Protein AF-A0A4P5QQP5-F1 (afdb_monomer_lite)

Radius of gyration: 12.58 Å; chains: 1; bounding box: 21×24×41 Å

Secondary structure (DSSP, 8-state):
--TT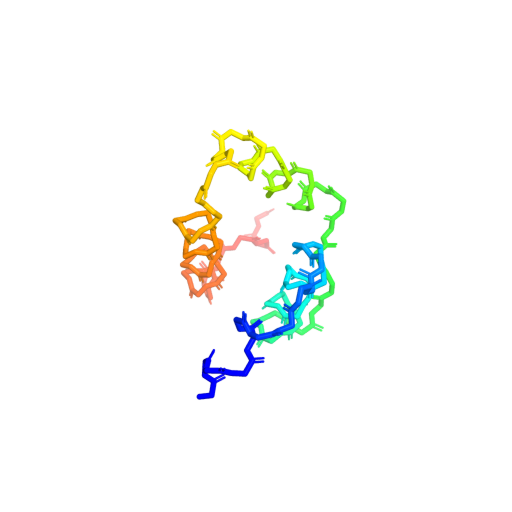TTTS---HHHHHHHHHHHHHSSPPPHHHHHHHHHHHHHHTT--HHHHHHHHHHHHHTTS-SS--

pLDDT: mean 70.88, std 15.15, range [33.84, 85.88]

Structure (mmCIF, N/CA/C/O backbone):
data_AF-A0A4P5QQP5-F1
#
_entry.id   AF-A0A4P5QQP5-F1
#
loop_
_atom_site.group_PDB
_atom_site.id
_atom_site.type_symbol
_atom_site.label_atom_id
_atom_site.label_alt_id
_atom_site.label_comp_id
_atom_site.label_asym_id
_atom_site.label_entity_id
_atom_site.label_seq_id
_atom_site.pdbx_PDB_ins_code
_atom_site.Cartn_x
_atom_site.Cartn_y
_atom_site.Cartn_z
_atom_site.occupancy
_atom_site.B_iso_or_equiv
_atom_site.auth_seq_id
_atom_site.auth_comp_id
_atom_site.auth_asym_id
_atom_site.auth_atom_id
_atom_site.pdbx_PDB_model_num
ATOM 1 N N . MET A 1 1 ? -7.061 -16.122 -8.689 1.00 44.97 1 MET A N 1
ATOM 2 C CA . MET A 1 1 ? -7.751 -14.957 -9.289 1.00 44.97 1 MET A CA 1
ATOM 3 C C . MET A 1 1 ? -6.762 -13.811 -9.559 1.00 44.97 1 MET A C 1
ATOM 5 O O . MET A 1 1 ? -7.005 -12.689 -9.154 1.00 44.97 1 MET A O 1
ATOM 9 N N . VAL A 1 2 ? -5.659 -14.078 -10.273 1.00 45.47 2 VAL A N 1
ATOM 10 C CA . VAL A 1 2 ? -4.610 -13.077 -10.596 1.00 45.47 2 VAL A CA 1
ATOM 11 C C . VAL A 1 2 ? -4.690 -12.613 -12.062 1.00 45.47 2 VAL A C 1
ATOM 13 O O . VAL A 1 2 ? -4.281 -11.510 -12.402 1.00 45.47 2 VAL A O 1
ATOM 16 N N . GLY A 1 3 ? -5.324 -13.401 -12.939 1.00 42.50 3 GLY A N 1
ATOM 17 C CA . GLY A 1 3 ? -5.377 -13.129 -14.382 1.00 42.50 3 GLY A CA 1
ATOM 18 C C . GLY A 1 3 ? -6.295 -11.984 -14.834 1.00 42.50 3 GLY A C 1
ATOM 19 O O . GLY A 1 3 ? -6.234 -11.601 -15.994 1.00 42.50 3 GLY A O 1
ATOM 20 N N . LYS A 1 4 ? -7.141 -11.416 -13.961 1.00 43.72 4 LYS A N 1
ATOM 21 C CA . LYS A 1 4 ? -8.075 -10.337 -14.353 1.00 43.72 4 LYS A CA 1
ATOM 22 C C . LYS A 1 4 ? -7.532 -8.919 -14.156 1.00 43.72 4 LYS A C 1
ATOM 24 O O . LYS A 1 4 ? -8.155 -7.977 -14.633 1.00 43.72 4 LYS A O 1
ATOM 29 N N . ILE A 1 5 ? -6.386 -8.753 -13.497 1.00 48.84 5 ILE A N 1
ATOM 30 C CA . ILE A 1 5 ? -5.850 -7.420 -13.187 1.00 48.84 5 ILE A CA 1
ATOM 31 C C . ILE A 1 5 ? -4.928 -6.912 -14.309 1.00 48.84 5 ILE A C 1
ATOM 33 O O . ILE A 1 5 ? -4.935 -5.723 -14.596 1.00 48.84 5 ILE A O 1
ATOM 37 N N . ALA A 1 6 ? -4.246 -7.800 -15.041 1.00 45.22 6 ALA A N 1
ATOM 38 C CA . ALA A 1 6 ? -3.317 -7.410 -16.110 1.00 45.22 6 ALA A CA 1
ATOM 39 C C . ALA A 1 6 ? -3.989 -6.872 -17.395 1.00 45.22 6 ALA A C 1
ATOM 41 O O . ALA A 1 6 ? -3.329 -6.232 -18.207 1.00 45.22 6 ALA A O 1
ATOM 42 N N . ALA A 1 7 ? -5.291 -7.116 -17.596 1.00 44.22 7 ALA A N 1
ATOM 43 C CA . ALA A 1 7 ? -6.023 -6.669 -18.790 1.00 44.22 7 ALA A CA 1
ATOM 44 C C . ALA A 1 7 ? -6.705 -5.300 -18.624 1.00 44.22 7 ALA A C 1
ATOM 46 O O . ALA A 1 7 ? -7.145 -4.703 -19.604 1.00 44.22 7 ALA A O 1
ATOM 47 N N . SER A 1 8 ? -6.810 -4.789 -17.395 1.00 42.97 8 SER A N 1
ATOM 48 C CA . SER A 1 8 ? -7.264 -3.423 -17.159 1.00 42.97 8 SER A CA 1
ATOM 49 C C . SER A 1 8 ? -6.057 -2.569 -16.844 1.00 42.97 8 SER A C 1
ATOM 51 O O . SER A 1 8 ? -5.310 -2.848 -15.915 1.00 42.97 8 SER A O 1
ATOM 53 N N . LYS A 1 9 ? -5.913 -1.492 -17.606 1.00 50.88 9 LYS A N 1
ATOM 54 C CA . LYS A 1 9 ? -4.999 -0.369 -17.399 1.00 50.88 9 LYS A CA 1
ATOM 55 C C . LYS A 1 9 ? -5.364 0.391 -16.109 1.00 50.88 9 LYS A C 1
ATOM 57 O O . LYS A 1 9 ? -5.593 1.596 -16.142 1.00 50.88 9 LYS A O 1
ATOM 62 N N . LYS A 1 10 ? -5.554 -0.325 -14.996 1.00 54.56 10 LYS A N 1
ATOM 63 C CA . LYS A 1 10 ? -5.875 0.270 -13.705 1.00 54.56 10 LYS A CA 1
ATOM 64 C C . LYS A 1 10 ? -4.653 1.075 -13.276 1.00 54.56 10 LYS A C 1
ATOM 66 O O . LYS A 1 10 ? -3.544 0.537 -13.327 1.00 54.56 10 LYS A O 1
ATOM 71 N N . PRO A 1 11 ? -4.829 2.349 -12.900 1.00 67.38 11 PRO A N 1
ATOM 72 C CA . PRO A 1 11 ? -3.736 3.135 -12.363 1.00 67.38 11 PRO A CA 1
ATOM 73 C C . PRO A 1 11 ? -3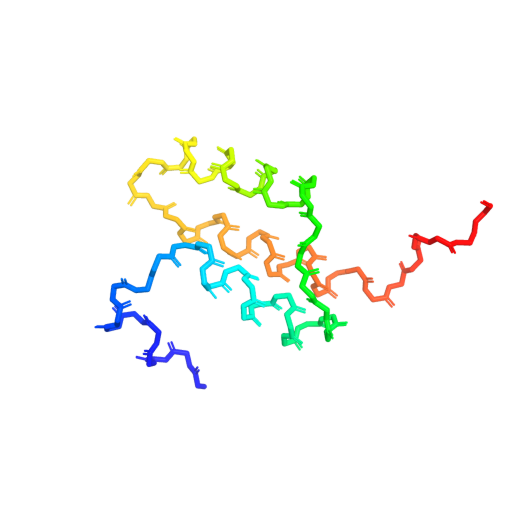.171 2.407 -11.143 1.00 67.38 11 PRO A C 1
ATOM 75 O O . PRO A 1 11 ? -3.913 1.811 -10.362 1.00 67.38 11 PRO A O 1
ATOM 78 N N . VAL A 1 12 ? -1.851 2.441 -11.005 1.00 69.94 12 VAL A N 1
ATOM 79 C CA . VAL A 1 12 ? -1.086 1.813 -9.916 1.00 69.94 12 VAL A CA 1
ATOM 80 C C . VAL A 1 12 ? -1.685 2.112 -8.540 1.00 69.94 12 VAL A C 1
ATOM 82 O O . VAL A 1 12 ? -1.733 1.234 -7.683 1.00 69.94 12 VAL A O 1
ATOM 85 N N . GLU A 1 13 ? -2.205 3.323 -8.349 1.00 72.75 13 GLU A N 1
ATOM 86 C CA . GLU A 1 13 ? -2.896 3.738 -7.126 1.00 72.75 13 GLU A CA 1
ATOM 87 C C . GLU A 1 13 ? -4.104 2.858 -6.796 1.00 72.75 13 GLU A C 1
ATOM 89 O O . GLU A 1 13 ? -4.268 2.451 -5.651 1.00 72.75 13 GLU A O 1
ATOM 94 N N . GLN A 1 14 ? -4.904 2.486 -7.794 1.00 79.38 14 GLN A N 1
ATOM 95 C CA . GLN A 1 14 ? -6.083 1.651 -7.584 1.00 79.38 14 GLN A CA 1
ATOM 96 C C . GLN A 1 14 ? -5.702 0.200 -7.262 1.00 79.38 14 GLN A C 1
ATOM 98 O O . GLN A 1 14 ? -6.402 -0.466 -6.503 1.00 79.38 14 GLN A O 1
ATOM 103 N N . TRP A 1 15 ? -4.599 -0.303 -7.828 1.00 82.56 15 TRP A N 1
ATOM 104 C CA . TRP A 1 15 ? -4.058 -1.609 -7.441 1.00 82.56 15 TRP A CA 1
ATOM 105 C C . TRP A 1 15 ? -3.567 -1.593 -5.992 1.00 82.56 15 TRP A C 1
ATOM 107 O O . TRP A 1 15 ? -3.859 -2.514 -5.234 1.00 82.56 15 TRP A O 1
ATOM 117 N N . LEU A 1 16 ? -2.872 -0.525 -5.598 1.00 81.69 16 LEU A N 1
ATOM 118 C CA . LEU A 1 16 ? -2.360 -0.363 -4.244 1.00 81.69 16 LEU A CA 1
ATOM 119 C C . LEU A 1 16 ? -3.495 -0.321 -3.214 1.00 81.69 16 LEU A C 1
ATOM 121 O O . LEU A 1 16 ? -3.416 -0.974 -2.178 1.00 81.69 16 LEU A O 1
ATOM 125 N N . GLU A 1 17 ? -4.565 0.415 -3.509 1.00 85.88 17 GLU A N 1
ATOM 126 C CA . GLU A 1 17 ? -5.751 0.474 -2.654 1.00 85.88 17 GLU A CA 1
ATOM 127 C 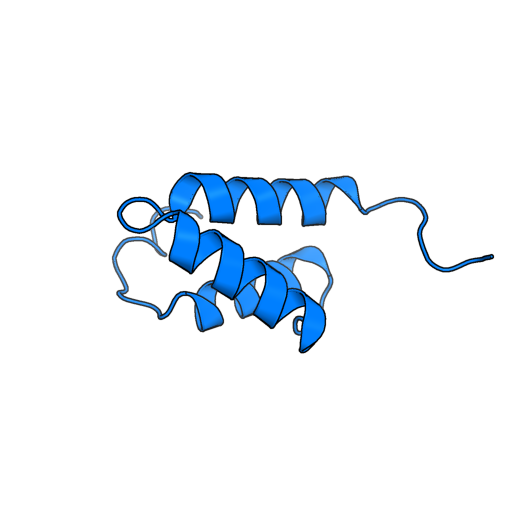C . GLU A 1 17 ? -6.417 -0.895 -2.502 1.00 85.88 17 GLU A C 1
ATOM 129 O O . GLU A 1 17 ? -6.733 -1.287 -1.380 1.00 85.88 17 GLU A O 1
ATOM 134 N N . ASP A 1 18 ? -6.567 -1.644 -3.597 1.00 84.81 18 ASP A N 1
ATOM 135 C CA . ASP A 1 18 ? -7.133 -2.998 -3.593 1.00 84.81 18 ASP A CA 1
ATOM 136 C C . ASP A 1 18 ? -6.262 -3.977 -2.788 1.00 84.81 18 ASP A C 1
ATOM 138 O O . ASP A 1 18 ? -6.781 -4.726 -1.963 1.00 84.81 18 ASP A O 1
ATOM 142 N N . ALA A 1 19 ? -4.934 -3.916 -2.945 1.00 81.69 19 ALA A N 1
ATOM 143 C CA . ALA A 1 19 ? -3.991 -4.747 -2.196 1.00 81.69 19 ALA A CA 1
ATOM 144 C C . ALA A 1 19 ? -4.054 -4.474 -0.683 1.00 81.69 19 ALA A C 1
ATOM 146 O O . ALA A 1 19 ? -4.092 -5.408 0.118 1.00 81.69 19 ALA A O 1
ATOM 147 N N . TYR A 1 20 ? -4.123 -3.202 -0.282 1.00 85.19 20 TYR A N 1
ATOM 148 C CA . TYR A 1 20 ? -4.247 -2.804 1.122 1.00 85.19 20 TYR A CA 1
ATOM 149 C C . TYR A 1 20 ? -5.613 -3.159 1.718 1.00 85.19 20 TYR A C 1
ATOM 151 O O . TYR A 1 20 ? -5.680 -3.664 2.840 1.00 85.19 20 TYR A O 1
ATOM 159 N N . LEU A 1 21 ? -6.698 -2.972 0.964 1.00 83.81 21 LEU A N 1
ATOM 160 C CA . LEU A 1 21 ? -8.037 -3.406 1.368 1.00 83.81 21 LEU A CA 1
ATOM 161 C C . LEU A 1 21 ? -8.112 -4.930 1.513 1.00 83.81 21 LEU A C 1
ATOM 163 O O . LEU A 1 21 ? -8.678 -5.418 2.487 1.00 83.81 21 LEU A O 1
ATOM 167 N N . ALA A 1 22 ? -7.510 -5.687 0.596 1.00 83.94 22 ALA A N 1
ATOM 168 C CA . ALA A 1 22 ? -7.504 -7.145 0.641 1.00 83.94 22 ALA A CA 1
ATOM 169 C C . ALA A 1 22 ? -6.617 -7.710 1.765 1.00 83.94 22 ALA A C 1
ATOM 171 O O . ALA A 1 22 ? -6.967 -8.725 2.366 1.00 83.94 22 ALA A O 1
ATOM 172 N N . ALA A 1 23 ? -5.477 -7.072 2.056 1.00 81.25 23 ALA A N 1
ATOM 173 C CA . ALA A 1 23 ? -4.532 -7.546 3.066 1.00 81.25 23 ALA A CA 1
ATOM 174 C C . ALA A 1 23 ? -4.861 -7.059 4.486 1.00 81.25 23 ALA A C 1
ATOM 176 O O . ALA A 1 23 ? -4.804 -7.847 5.431 1.00 81.25 23 ALA A O 1
ATOM 177 N N . LEU A 1 24 ? -5.193 -5.772 4.636 1.00 79.44 24 LEU A N 1
ATOM 178 C CA . LEU A 1 24 ? -5.360 -5.086 5.922 1.00 79.44 24 LEU A CA 1
ATOM 179 C C . LEU A 1 24 ? -6.787 -4.571 6.169 1.00 79.44 24 LEU A C 1
ATOM 181 O O . LEU A 1 24 ? -7.058 -4.064 7.255 1.00 79.44 24 LEU A O 1
ATOM 185 N N . GLY A 1 25 ? -7.697 -4.645 5.191 1.00 83.62 25 GLY A N 1
ATOM 186 C CA . GLY A 1 25 ? -9.067 -4.132 5.337 1.00 83.62 25 GLY A CA 1
ATOM 187 C C . GLY A 1 25 ? -9.165 -2.605 5.434 1.00 83.62 25 GLY A C 1
ATOM 188 O O . GLY A 1 25 ? -10.222 -2.082 5.780 1.00 83.62 25 GLY A O 1
ATOM 189 N N . ARG A 1 26 ? -8.079 -1.878 5.148 1.00 83.50 26 ARG A N 1
ATOM 190 C CA . ARG A 1 26 ? -8.005 -0.411 5.212 1.00 83.50 26 ARG A CA 1
ATOM 191 C C . ARG A 1 26 ? -7.370 0.156 3.952 1.00 83.50 26 ARG A C 1
ATOM 193 O O . ARG A 1 26 ? -6.620 -0.535 3.274 1.00 83.50 26 ARG A O 1
ATOM 200 N N . LEU A 1 27 ? -7.623 1.432 3.675 1.00 83.81 27 LEU A N 1
ATOM 201 C CA . LEU A 1 27 ? -6.892 2.158 2.639 1.00 83.81 27 LEU A CA 1
ATOM 202 C C . LEU A 1 27 ? -5.445 2.443 3.095 1.00 83.81 27 LEU A C 1
ATOM 204 O O . LEU A 1 27 ? -5.201 2.623 4.296 1.00 83.81 27 LEU A O 1
ATOM 208 N N . PRO A 1 28 ? -4.485 2.504 2.155 1.00 82.81 28 PRO A N 1
ATOM 209 C CA . PRO A 1 28 ? -3.115 2.896 2.458 1.00 82.81 28 PRO A CA 1
ATOM 210 C C . PRO A 1 28 ? -3.077 4.355 2.922 1.00 82.81 28 PRO A C 1
ATOM 212 O O . PRO A 1 28 ? -3.781 5.215 2.383 1.00 82.81 28 PRO A O 1
ATOM 215 N N . SER A 1 29 ? -2.244 4.646 3.920 1.00 83.81 29 SER A N 1
ATOM 216 C CA . SER A 1 29 ? -2.014 6.013 4.394 1.00 83.81 29 SER A CA 1
ATOM 217 C C . SER A 1 29 ? -1.233 6.840 3.367 1.00 83.81 29 SER A C 1
ATOM 219 O O . SER A 1 29 ? -0.606 6.306 2.452 1.00 83.81 29 SER A O 1
ATOM 221 N N . ALA A 1 30 ? -1.225 8.166 3.531 1.00 80.81 30 ALA A N 1
ATOM 222 C CA . ALA A 1 30 ? -0.473 9.063 2.649 1.00 80.81 30 ALA A CA 1
ATOM 223 C C . ALA A 1 30 ? 1.036 8.743 2.613 1.00 80.81 30 ALA A C 1
ATOM 225 O O . ALA A 1 30 ? 1.656 8.846 1.557 1.00 80.81 30 ALA A O 1
ATOM 226 N N . ALA A 1 31 ? 1.613 8.310 3.741 1.00 79.38 31 ALA A N 1
ATOM 227 C CA . ALA A 1 31 ? 3.015 7.904 3.823 1.00 79.38 31 ALA A CA 1
ATOM 228 C C . ALA A 1 31 ? 3.284 6.604 3.042 1.00 79.38 31 ALA A C 1
ATOM 230 O O . ALA A 1 31 ? 4.245 6.529 2.280 1.00 79.38 31 ALA A O 1
ATOM 231 N N . GLU A 1 32 ? 2.398 5.611 3.178 1.00 81.12 32 GLU A N 1
ATOM 232 C CA . GLU A 1 32 ? 2.470 4.335 2.452 1.00 81.12 32 GLU A CA 1
ATOM 233 C C . GLU A 1 32 ? 2.297 4.551 0.938 1.00 81.12 32 GLU A C 1
ATOM 235 O O . GLU A 1 32 ? 3.091 4.044 0.145 1.00 81.12 32 GLU A O 1
ATOM 240 N N . LYS A 1 33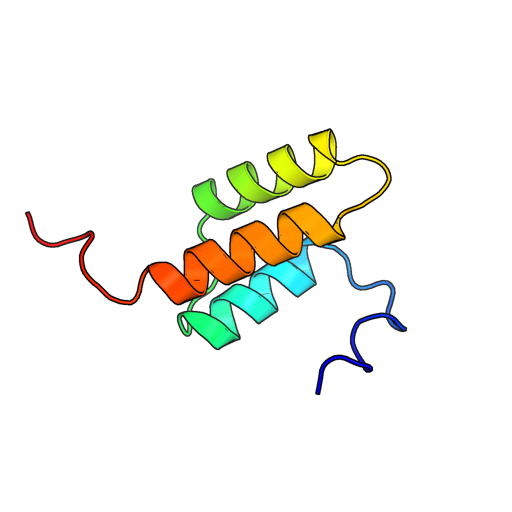 ? 1.330 5.388 0.525 1.00 82.88 33 LYS A N 1
ATOM 241 C CA . LYS A 1 33 ? 1.157 5.788 -0.882 1.00 82.88 33 LYS A CA 1
ATOM 242 C C . LYS A 1 33 ? 2.418 6.457 -1.435 1.00 82.88 33 LYS A C 1
ATOM 244 O O . LYS A 1 33 ? 2.860 6.104 -2.522 1.00 82.88 33 LYS A O 1
ATOM 249 N N . ALA A 1 34 ? 3.025 7.384 -0.692 1.00 81.75 34 ALA A N 1
ATOM 250 C CA . ALA A 1 34 ? 4.240 8.069 -1.131 1.00 81.75 34 ALA A CA 1
ATOM 251 C C . ALA A 1 34 ? 5.436 7.113 -1.288 1.00 81.75 34 ALA A C 1
ATOM 253 O O . ALA A 1 34 ? 6.178 7.224 -2.266 1.00 81.75 34 ALA A O 1
ATOM 254 N N . ALA A 1 35 ? 5.605 6.157 -0.368 1.00 82.31 35 ALA A N 1
ATOM 255 C CA . ALA A 1 35 ? 6.666 5.154 -0.440 1.00 82.31 35 ALA A CA 1
ATOM 256 C C . ALA A 1 35 ? 6.529 4.265 -1.685 1.00 82.31 35 ALA A C 1
ATOM 258 O O . ALA A 1 35 ? 7.493 4.086 -2.431 1.00 82.31 35 ALA A O 1
ATOM 259 N N . VAL A 1 36 ? 5.316 3.774 -1.957 1.00 80.81 36 VAL A N 1
ATOM 260 C CA . VAL A 1 36 ? 5.055 2.911 -3.116 1.00 80.81 36 VAL A CA 1
ATOM 261 C C . VAL A 1 36 ? 5.145 3.684 -4.428 1.00 80.81 36 VAL A C 1
ATOM 263 O O . VAL A 1 36 ? 5.780 3.209 -5.366 1.00 80.81 36 VAL A O 1
ATOM 266 N N . SER A 1 37 ? 4.594 4.899 -4.499 1.00 81.12 37 SER A N 1
ATOM 267 C CA . SER A 1 37 ? 4.721 5.754 -5.685 1.00 81.12 37 SER A CA 1
ATOM 268 C C . SER A 1 37 ? 6.178 6.081 -6.008 1.00 81.12 37 SER A C 1
ATOM 270 O O . SER A 1 37 ? 6.552 6.110 -7.179 1.00 81.12 37 SER A O 1
ATOM 272 N N . ARG A 1 38 ? 7.021 6.285 -4.987 1.00 82.38 38 ARG A N 1
ATOM 273 C CA . ARG A 1 38 ? 8.462 6.469 -5.177 1.00 82.38 38 ARG A CA 1
ATOM 274 C C . ARG A 1 38 ? 9.121 5.202 -5.720 1.00 82.38 38 ARG A C 1
ATOM 276 O O . ARG A 1 38 ? 9.824 5.287 -6.721 1.00 82.38 38 ARG A O 1
ATOM 283 N N . ALA A 1 39 ? 8.857 4.045 -5.116 1.00 81.75 39 ALA A N 1
ATOM 284 C CA . ALA A 1 39 ? 9.408 2.773 -5.579 1.00 81.75 39 ALA A CA 1
ATOM 285 C C . ALA A 1 39 ? 8.998 2.466 -7.032 1.00 81.75 39 ALA A C 1
ATOM 287 O O . ALA A 1 39 ? 9.818 2.033 -7.836 1.00 81.75 39 ALA A O 1
ATOM 288 N N . LEU A 1 40 ? 7.755 2.777 -7.408 1.00 79.06 40 LEU A N 1
ATOM 289 C CA . LEU A 1 40 ? 7.285 2.656 -8.787 1.00 79.06 40 LEU A CA 1
ATOM 290 C C . LEU A 1 40 ? 7.942 3.645 -9.752 1.00 79.06 40 LEU A C 1
ATOM 292 O O . LEU A 1 40 ? 8.238 3.275 -10.886 1.00 79.06 40 LEU A O 1
ATOM 296 N N . ALA A 1 41 ? 8.182 4.883 -9.320 1.00 79.75 41 ALA A N 1
ATOM 297 C CA . ALA A 1 41 ? 8.907 5.861 -10.124 1.00 79.75 41 ALA A CA 1
ATOM 298 C C . ALA A 1 41 ? 10.361 5.424 -10.379 1.00 79.75 41 ALA A C 1
ATOM 300 O O . ALA A 1 41 ? 10.897 5.682 -11.458 1.00 79.75 41 ALA A O 1
ATOM 301 N N . GLU A 1 42 ? 10.983 4.736 -9.416 1.00 78.94 42 GLU A N 1
ATOM 302 C CA . GLU A 1 42 ? 12.314 4.136 -9.566 1.00 78.94 42 GLU A CA 1
ATOM 303 C C . GLU A 1 42 ? 12.288 2.891 -10.469 1.00 78.94 42 GLU A C 1
ATOM 305 O O . GLU A 1 42 ? 13.235 2.657 -11.219 1.00 78.94 42 GLU A O 1
ATOM 310 N N . ALA A 1 43 ? 11.183 2.144 -10.477 1.00 74.06 43 ALA A N 1
ATOM 311 C CA . ALA A 1 43 ? 11.044 0.914 -11.251 1.00 74.06 43 ALA A CA 1
ATOM 312 C C . ALA A 1 43 ? 10.717 1.108 -12.746 1.00 74.06 43 ALA A C 1
ATOM 314 O O . ALA A 1 43 ? 10.761 0.119 -13.473 1.00 74.06 43 ALA A O 1
ATOM 315 N N . LYS A 1 44 ? 10.435 2.349 -13.193 1.00 64.56 44 LYS A N 1
ATOM 316 C CA . LYS A 1 44 ? 10.233 2.871 -14.575 1.00 64.56 44 LYS A CA 1
ATOM 317 C C . LYS A 1 44 ? 9.501 1.989 -15.604 1.00 64.56 44 LYS A C 1
ATOM 319 O O . LYS A 1 44 ? 8.480 2.420 -16.131 1.00 64.56 44 LYS A O 1
ATOM 324 N N . ASP A 1 45 ? 10.026 0.812 -15.917 1.00 67.56 45 ASP A N 1
ATOM 325 C CA . ASP A 1 45 ? 9.540 -0.118 -16.940 1.00 67.56 45 ASP A CA 1
ATOM 326 C C . ASP A 1 45 ? 8.854 -1.361 -16.349 1.00 67.56 45 ASP A C 1
ATOM 328 O O . ASP A 1 45 ? 8.064 -2.007 -17.037 1.00 67.56 45 ASP A O 1
ATOM 332 N N . ASP A 1 46 ? 9.103 -1.691 -15.075 1.00 72.75 46 ASP A N 1
ATOM 333 C CA . ASP A 1 46 ? 8.573 -2.908 -14.463 1.00 72.75 46 ASP A CA 1
ATOM 334 C C . ASP A 1 46 ? 8.054 -2.685 -13.039 1.0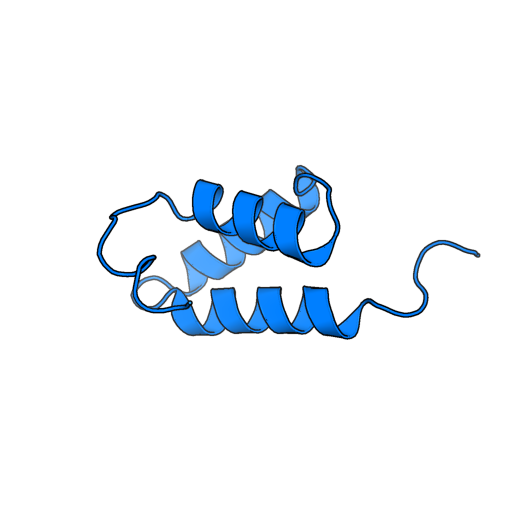0 72.75 46 ASP A C 1
ATOM 336 O O . ASP A 1 46 ? 8.783 -2.720 -12.054 1.00 72.75 46 ASP A O 1
ATOM 340 N N . ALA A 1 47 ? 6.742 -2.487 -12.917 1.00 75.81 47 ALA A N 1
ATOM 341 C CA . ALA A 1 47 ? 6.086 -2.329 -11.621 1.00 75.81 47 ALA A CA 1
ATOM 342 C C . ALA A 1 47 ? 5.942 -3.653 -10.843 1.00 75.81 47 ALA A C 1
ATOM 344 O O . ALA A 1 47 ? 5.579 -3.629 -9.670 1.00 75.81 47 ALA A O 1
ATOM 345 N N . ARG A 1 48 ? 6.178 -4.815 -11.474 1.00 79.12 48 ARG A N 1
ATOM 346 C CA . ARG A 1 48 ? 5.959 -6.139 -10.865 1.00 79.12 48 ARG A CA 1
ATOM 347 C C . ARG A 1 48 ? 6.799 -6.376 -9.607 1.00 79.12 48 ARG A C 1
ATOM 349 O O . ARG A 1 48 ? 6.184 -6.706 -8.597 1.00 79.12 48 ARG A O 1
ATOM 356 N N . PRO A 1 49 ? 8.129 -6.152 -9.596 1.00 81.69 49 PRO A N 1
ATOM 357 C CA . PRO A 1 49 ? 8.934 -6.347 -8.392 1.00 81.69 49 PRO A CA 1
ATOM 358 C C . PRO A 1 49 ? 8.489 -5.444 -7.239 1.00 81.69 49 PRO A C 1
ATOM 360 O O . PRO A 1 49 ? 8.462 -5.888 -6.100 1.00 81.69 49 PRO A O 1
ATOM 363 N N . VAL A 1 50 ? 8.069 -4.206 -7.525 1.00 82.44 50 VAL A N 1
ATOM 364 C CA . VAL A 1 50 ? 7.554 -3.283 -6.498 1.00 82.44 50 VAL A CA 1
ATOM 365 C C . VAL A 1 50 ? 6.223 -3.774 -5.939 1.00 82.44 50 VAL A C 1
ATOM 367 O O . VAL A 1 50 ? 6.000 -3.744 -4.734 1.00 82.44 50 VAL A O 1
ATOM 370 N N . MET A 1 51 ? 5.329 -4.245 -6.808 1.00 80.88 51 MET A N 1
ATOM 371 C CA . MET A 1 51 ? 4.054 -4.820 -6.389 1.00 80.88 51 MET A CA 1
ATOM 372 C C . MET A 1 51 ? 4.258 -6.077 -5.535 1.00 80.88 51 MET A C 1
ATOM 374 O O . MET A 1 51 ? 3.592 -6.227 -4.515 1.00 80.88 51 MET A O 1
ATOM 378 N N . GLU A 1 52 ? 5.185 -6.959 -5.914 1.00 82.38 52 GLU A N 1
ATOM 379 C CA . GLU A 1 52 ? 5.534 -8.145 -5.125 1.00 82.38 52 GLU A CA 1
ATOM 380 C C . GLU A 1 52 ? 6.153 -7.784 -3.775 1.00 82.38 52 GLU A C 1
ATOM 382 O O . GLU A 1 52 ? 5.766 -8.380 -2.774 1.00 82.38 52 GLU A O 1
ATOM 387 N N . ASP A 1 53 ? 7.044 -6.792 -3.726 1.00 82.31 53 ASP A N 1
ATOM 388 C CA . ASP A 1 53 ? 7.649 -6.300 -2.484 1.00 82.31 53 ASP A CA 1
ATOM 389 C C . ASP A 1 53 ? 6.587 -5.740 -1.528 1.00 82.31 53 ASP A C 1
ATOM 391 O O . ASP A 1 53 ? 6.526 -6.127 -0.362 1.00 82.31 53 ASP A O 1
ATOM 395 N N . VAL A 1 54 ? 5.653 -4.930 -2.042 1.00 81.75 54 VAL A N 1
ATOM 396 C CA . VAL A 1 54 ? 4.507 -4.428 -1.268 1.00 81.75 54 VAL A CA 1
ATOM 397 C C . VAL A 1 54 ? 3.630 -5.577 -0.776 1.00 81.75 54 VAL A C 1
ATOM 399 O O . VAL A 1 54 ? 3.198 -5.570 0.375 1.00 81.75 54 VAL A O 1
ATOM 402 N N . PHE A 1 55 ? 3.368 -6.580 -1.613 1.00 79.69 55 PHE A N 1
ATOM 403 C CA . PHE A 1 55 ? 2.559 -7.733 -1.224 1.00 79.69 55 PHE A CA 1
ATOM 404 C C . PHE A 1 55 ? 3.251 -8.568 -0.138 1.00 79.69 55 PHE A C 1
ATOM 406 O O . PHE A 1 55 ? 2.613 -8.955 0.841 1.00 79.69 55 PHE A O 1
ATOM 413 N N . TRP A 1 56 ? 4.562 -8.785 -0.264 1.00 80.81 56 TRP A N 1
ATOM 414 C CA . TRP A 1 56 ? 5.391 -9.433 0.750 1.00 80.81 56 TRP A CA 1
ATOM 415 C C . TRP A 1 56 ? 5.424 -8.642 2.051 1.00 80.81 56 TRP A C 1
ATOM 417 O O . TRP A 1 56 ? 5.229 -9.233 3.108 1.00 80.81 56 TRP A O 1
ATOM 427 N N . ALA A 1 57 ? 5.592 -7.322 1.992 1.00 79.56 57 ALA A N 1
ATOM 428 C CA . ALA A 1 57 ? 5.548 -6.456 3.163 1.00 79.56 57 ALA A CA 1
ATOM 429 C C . ALA A 1 57 ? 4.184 -6.550 3.863 1.00 79.56 57 ALA A C 1
ATOM 431 O O . ALA A 1 57 ? 4.130 -6.735 5.074 1.00 79.56 57 ALA A O 1
ATOM 432 N N . LEU A 1 58 ? 3.080 -6.516 3.109 1.00 76.56 58 LEU A N 1
ATOM 433 C CA . LEU A 1 58 ? 1.721 -6.652 3.643 1.00 76.56 58 LEU A CA 1
ATOM 434 C C . LEU A 1 58 ? 1.456 -8.034 4.263 1.00 76.56 58 LEU A C 1
ATOM 436 O O . LEU A 1 58 ? 0.800 -8.125 5.300 1.00 76.56 58 LEU A O 1
ATOM 440 N N . MET A 1 59 ? 1.956 -9.110 3.649 1.00 73.31 59 MET A N 1
ATOM 441 C CA . MET A 1 59 ? 1.803 -10.478 4.160 1.00 73.31 59 MET A CA 1
ATOM 442 C C . MET A 1 59 ? 2.720 -10.769 5.353 1.00 73.31 59 MET A C 1
ATOM 444 O O . MET A 1 59 ? 2.305 -11.459 6.284 1.00 73.31 59 MET A O 1
ATOM 448 N N . SER A 1 60 ? 3.939 -10.228 5.346 1.00 66.44 60 SER A N 1
ATOM 449 C CA . SER A 1 60 ? 4.924 -10.397 6.415 1.00 66.44 60 SER A CA 1
ATOM 450 C C . SER A 1 60 ? 4.566 -9.605 7.673 1.00 66.44 60 SER A C 1
ATOM 452 O O . SER A 1 60 ? 5.041 -9.952 8.749 1.00 66.44 60 SER A O 1
ATOM 454 N N . ASN A 1 61 ? 3.713 -8.579 7.579 1.00 55.00 61 ASN A N 1
ATOM 455 C CA . ASN A 1 61 ? 3.363 -7.727 8.720 1.00 55.00 61 ASN A CA 1
ATOM 456 C C . ASN A 1 61 ? 2.196 -8.242 9.580 1.00 55.00 61 ASN A C 1
ATOM 458 O O . ASN A 1 61 ? 1.580 -7.465 10.310 1.00 55.00 61 ASN A O 1
ATOM 462 N N . ARG A 1 62 ? 1.868 -9.542 9.533 1.00 56.16 62 ARG A N 1
ATOM 463 C CA . ARG A 1 62 ? 0.848 -10.110 10.433 1.00 56.16 62 ARG A CA 1
ATOM 464 C C . ARG A 1 62 ? 1.287 -10.281 11.885 1.00 56.16 62 ARG A C 1
ATOM 466 O O . ARG A 1 62 ? 0.440 -10.684 12.672 1.00 56.16 62 ARG A O 1
ATOM 473 N N . GLU A 1 63 ? 2.504 -9.905 12.277 1.00 55.59 63 GLU A N 1
ATOM 474 C CA . GLU A 1 63 ? 2.873 -9.811 13.694 1.00 55.59 63 GLU A CA 1
ATOM 475 C C . GLU A 1 63 ? 3.777 -8.588 13.981 1.00 55.59 63 GLU A C 1
ATOM 477 O O . GLU A 1 63 ? 4.939 -8.554 13.594 1.00 55.59 63 GLU A O 1
ATOM 482 N N . PHE A 1 64 ? 3.230 -7.628 14.749 1.00 47.94 64 PHE A N 1
ATOM 483 C CA . PHE A 1 64 ? 3.942 -6.800 15.746 1.00 47.94 64 PHE A CA 1
ATOM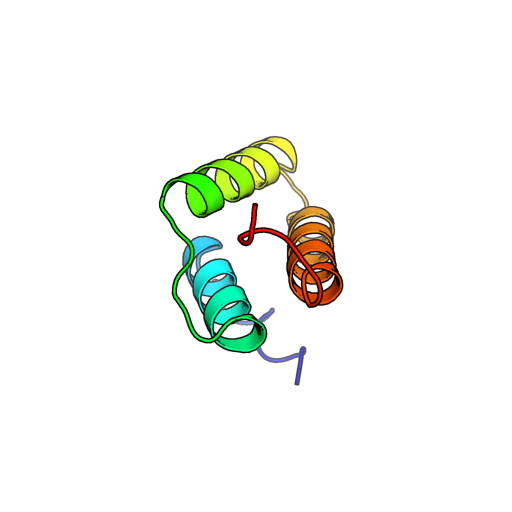 484 C C . PHE A 1 64 ? 4.584 -5.438 15.379 1.00 47.94 64 PHE A C 1
ATOM 486 O O . PHE A 1 64 ? 5.749 -5.236 15.688 1.00 47.94 64 PHE A O 1
ATOM 493 N N . ILE A 1 65 ? 3.861 -4.419 14.886 1.00 49.12 65 ILE A N 1
ATOM 494 C CA . ILE A 1 65 ? 4.344 -3.016 15.031 1.00 49.12 65 ILE A CA 1
ATOM 495 C C . ILE A 1 65 ? 3.186 -2.028 15.235 1.00 49.12 65 ILE A C 1
ATOM 497 O O . ILE A 1 65 ? 2.834 -1.306 14.319 1.00 49.12 65 ILE A O 1
ATOM 501 N N . PHE A 1 66 ? 2.564 -2.027 16.416 1.00 44.19 66 PHE A N 1
ATOM 502 C CA . PHE A 1 66 ? 2.116 -0.826 17.157 1.00 44.19 66 PHE A CA 1
ATOM 503 C C . PHE A 1 66 ? 1.566 -1.283 18.520 1.00 44.19 66 PHE A C 1
ATOM 505 O O . PHE A 1 66 ? 0.390 -1.136 18.839 1.00 44.19 66 PHE A O 1
ATOM 512 N N . ASN A 1 67 ? 2.439 -1.894 19.320 1.00 33.84 67 ASN A N 1
ATOM 513 C CA . ASN A 1 67 ? 2.339 -1.835 20.773 1.00 33.84 67 ASN A CA 1
ATOM 514 C C . ASN A 1 67 ? 3.764 -1.758 21.333 1.00 33.84 67 ASN A C 1
ATOM 516 O O . ASN A 1 67 ? 4.393 -2.781 21.602 1.00 33.84 67 ASN A O 1
ATOM 520 N N . HIS A 1 68 ? 4.291 -0.538 21.415 1.00 43.88 68 HIS A N 1
ATOM 521 C CA . HIS A 1 68 ? 5.271 -0.165 22.426 1.00 43.88 68 HIS A CA 1
ATOM 522 C C . HIS A 1 68 ? 4.976 1.261 22.878 1.00 43.88 68 HIS A C 1
ATOM 524 O O . HIS A 1 68 ? 4.818 2.121 21.980 1.00 43.88 68 HIS A O 1
#

Sequence (68 aa):
MVGKIAASKKPVEQWLEDAYLAALGRLPSAAEKAAVSRALAEAKDDARPVMEDVFWALMSNREFIFNH

Foldseek 3Di:
DPVPPVVDPPPPQVVQQVLCCVLPVDGDDPVRVVVLVVVVVVVPPDSPVSSVVSNCVSVVPPDDDDDD